Protein AF-A0AAE3NPH4-F1 (afdb_monomer_lite)

Secondary structure (DSSP, 8-state):
-------------------------------------------HHHHHHHHHHHHHHHHHHHHHHHHHHHHHHHHHHHHHHHHHTT-HHHHHHHHHHHHHHHHHHHHHHHHHHHHHHHHHHHHHHHHHHT-

pLDDT: mean 76.44, std 27.0, range [30.97, 98.62]

Sequence (131 aa):
MSFRAVAVAGIAVLGVMASVVASVGEAAAQGSNVGSGRLATTNPEAVQAEVETLKYRIDQTKAELAETEAEIDYLKDALATARAKKDHEKAERVIREIDKAQRRHKTLVARLKELEQALAAARSRLPNALR

Foldseek 3Di:
DDDDDDDPPPDPDDPDDDDDDDDDDDDDDDDDDDDDDPPLPLALVVLVVVLVVLVVVLVVLVVVLVVLVVVLVVLVVQLVVCVVVVPPVSNVVSVVVNVVSVVVNVVSVVVSVVSVVSSVVSVVSNVSSVD

Organism: NCBI:txid3033385

Structure (mmCIF, N/CA/C/O backbone):
data_AF-A0AAE3NPH4-F1
#
_entry.id   AF-A0AAE3NPH4-F1
#
loop_
_atom_site.group_PDB
_atom_site.id
_atom_site.type_symbol
_atom_site.label_atom_id
_atom_site.label_alt_id
_atom_site.label_comp_id
_atom_site.label_asym_id
_atom_site.label_entity_id
_atom_site.label_seq_id
_atom_site.pdbx_PDB_ins_code
_atom_site.Cartn_x
_atom_site.Cartn_y
_atom_site.Cartn_z
_atom_site.occupancy
_atom_site.B_iso_or_equiv
_atom_site.auth_seq_id
_atom_site.auth_comp_id
_atom_site.auth_asym_id
_atom_site.auth_atom_id
_atom_site.pdbx_PDB_model_num
ATOM 1 N N . MET A 1 1 ? 4.225 -13.413 -45.369 1.00 42.00 1 MET A N 1
ATOM 2 C CA . MET A 1 1 ? 4.903 -12.363 -44.579 1.00 42.00 1 MET A CA 1
ATOM 3 C C . MET A 1 1 ? 3.808 -11.564 -43.876 1.00 42.00 1 MET A C 1
ATOM 5 O O . MET A 1 1 ? 3.241 -10.668 -44.471 1.00 42.00 1 MET A O 1
ATOM 9 N N . SER A 1 2 ? 3.180 -12.130 -42.847 1.00 34.66 2 SER A N 1
ATOM 10 C CA . SER A 1 2 ? 3.572 -12.059 -41.426 1.00 34.66 2 SER A CA 1
ATOM 11 C C . SER A 1 2 ? 3.264 -10.683 -40.819 1.00 34.66 2 SER A C 1
ATOM 13 O O . SER A 1 2 ? 3.928 -9.699 -41.117 1.00 34.66 2 SER A O 1
ATOM 15 N N . PHE A 1 3 ? 2.213 -10.677 -39.995 1.00 38.47 3 PHE A N 1
ATOM 16 C CA . PHE A 1 3 ? 1.632 -9.584 -39.213 1.00 38.47 3 PHE A CA 1
ATOM 17 C C . PHE A 1 3 ? 2.648 -8.636 -38.564 1.00 38.47 3 PHE A C 1
ATOM 19 O O . PHE A 1 3 ? 3.612 -9.103 -37.960 1.00 38.47 3 PHE A O 1
ATOM 26 N N . ARG A 1 4 ? 2.303 -7.339 -38.516 1.00 33.22 4 ARG A N 1
ATOM 27 C CA . ARG A 1 4 ? 2.116 -6.611 -37.245 1.00 33.22 4 ARG A CA 1
ATOM 28 C C . ARG A 1 4 ? 1.546 -5.203 -37.446 1.00 33.22 4 ARG A C 1
ATOM 30 O O . ARG A 1 4 ? 2.246 -4.264 -37.802 1.00 33.22 4 ARG A O 1
ATOM 37 N N . ALA A 1 5 ? 0.258 -5.085 -37.137 1.00 38.34 5 ALA A N 1
ATOM 38 C CA . ALA A 1 5 ? -0.304 -3.886 -36.535 1.00 38.34 5 ALA A CA 1
ATOM 39 C C . ALA A 1 5 ? 0.385 -3.622 -35.184 1.00 38.34 5 ALA A C 1
ATOM 41 O O . ALA A 1 5 ? 0.753 -4.580 -34.510 1.00 38.34 5 ALA A O 1
ATOM 42 N N . VAL A 1 6 ? 0.538 -2.356 -34.795 1.00 34.16 6 VAL A N 1
ATOM 43 C CA . VAL A 1 6 ? -0.099 -1.759 -33.604 1.00 34.16 6 VAL A CA 1
ATOM 44 C C . VAL A 1 6 ? 0.099 -0.246 -33.717 1.00 34.16 6 VAL A C 1
ATOM 46 O O . VAL A 1 6 ? 1.216 0.264 -33.665 1.00 34.16 6 VAL A O 1
ATOM 49 N N . ALA A 1 7 ? -1.016 0.456 -33.903 1.00 34.12 7 ALA A N 1
ATOM 50 C CA . ALA A 1 7 ? -1.112 1.895 -33.750 1.00 34.12 7 ALA A CA 1
ATOM 51 C C . ALA A 1 7 ? -0.799 2.266 -32.293 1.00 34.12 7 ALA A C 1
ATOM 53 O O . ALA A 1 7 ? -1.394 1.719 -31.364 1.00 34.12 7 ALA A O 1
ATOM 54 N N . VAL A 1 8 ? 0.126 3.203 -32.093 1.00 35.47 8 VAL A N 1
ATOM 55 C CA . VAL A 1 8 ? 0.369 3.832 -30.792 1.00 35.47 8 VAL A CA 1
ATOM 56 C C . VAL A 1 8 ? -0.780 4.808 -30.546 1.00 35.47 8 VAL A C 1
ATOM 58 O O . VAL A 1 8 ? -0.698 5.992 -30.861 1.00 35.47 8 VAL A O 1
ATOM 61 N N . ALA A 1 9 ? -1.892 4.287 -30.034 1.00 34.38 9 ALA A N 1
ATOM 62 C CA . ALA A 1 9 ? -2.941 5.096 -29.441 1.00 34.38 9 ALA A CA 1
ATOM 63 C C . ALA A 1 9 ? -2.438 5.562 -28.068 1.00 34.38 9 ALA A C 1
ATOM 65 O O . ALA A 1 9 ? -2.504 4.834 -27.079 1.00 34.38 9 AL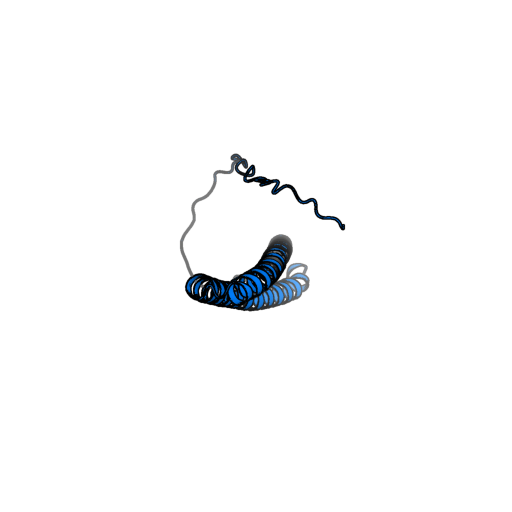A A O 1
ATOM 66 N N . GLY A 1 10 ? -1.876 6.771 -28.026 1.00 34.00 10 GLY A N 1
ATOM 67 C CA . GLY A 1 10 ? -1.632 7.502 -26.789 1.00 34.00 10 GLY A CA 1
ATOM 68 C C . GLY A 1 10 ? -2.968 7.884 -26.166 1.00 34.00 10 GLY A C 1
ATOM 69 O O . GLY A 1 10 ? -3.494 8.962 -26.422 1.00 34.00 10 GLY A O 1
ATOM 70 N N . ILE A 1 11 ? -3.539 6.974 -25.383 1.00 35.50 11 ILE A N 1
ATOM 71 C CA . ILE A 1 11 ? -4.725 7.242 -24.582 1.00 35.50 11 ILE A CA 1
ATOM 72 C C . ILE A 1 11 ? -4.256 7.966 -23.316 1.00 35.50 11 ILE A C 1
ATOM 74 O O . ILE A 1 11 ? -3.826 7.357 -22.339 1.00 35.50 11 ILE A O 1
ATOM 78 N N . ALA A 1 12 ? -4.309 9.296 -23.365 1.00 42.22 12 ALA A N 1
ATOM 79 C CA . ALA A 1 12 ? -4.383 10.127 -22.175 1.00 42.22 12 ALA A CA 1
ATOM 80 C C . ALA A 1 12 ? -5.741 9.852 -21.516 1.00 42.22 12 ALA A C 1
ATOM 82 O O . ALA A 1 12 ? -6.781 10.199 -22.074 1.00 42.22 12 ALA A O 1
ATOM 83 N N . VAL A 1 13 ? -5.742 9.185 -20.363 1.00 37.47 13 VAL A N 1
ATOM 84 C CA . VAL A 1 13 ? -6.966 8.888 -19.614 1.00 37.47 13 VAL A CA 1
ATOM 85 C C . VAL A 1 13 ? -6.880 9.488 -18.213 1.00 37.47 13 VAL A C 1
ATOM 87 O O . VAL A 1 13 ? -6.131 9.038 -17.356 1.00 37.47 13 VAL A O 1
ATOM 90 N N . LEU A 1 14 ? -7.697 10.537 -18.067 1.00 36.72 14 LEU A N 1
ATOM 91 C CA . LEU A 1 14 ? -8.492 10.908 -16.897 1.00 36.72 14 LEU A CA 1
ATOM 92 C C . LEU A 1 14 ? -7.742 11.328 -15.628 1.00 36.72 14 LEU A C 1
ATOM 94 O O . LEU A 1 14 ? -7.733 10.638 -14.617 1.00 36.72 14 LEU A O 1
ATOM 98 N N . GLY A 1 15 ? -7.267 12.573 -15.640 1.00 38.19 15 GLY A N 1
ATOM 99 C CA . GLY A 1 15 ? -7.289 13.409 -14.443 1.00 38.19 15 GLY A CA 1
ATOM 100 C C . GLY A 1 15 ? -8.566 14.245 -14.433 1.00 38.19 15 GLY A C 1
ATOM 101 O O . GLY A 1 15 ? -8.550 15.344 -14.974 1.00 38.19 15 GLY A O 1
ATOM 102 N N . VAL A 1 16 ? -9.668 13.744 -13.861 1.00 39.31 16 VAL A N 1
ATOM 103 C CA . VAL A 1 16 ? -10.816 14.601 -13.519 1.00 39.31 16 VAL A CA 1
ATOM 104 C C . VAL A 1 16 ? -11.611 14.054 -12.321 1.00 39.31 16 VAL A C 1
ATOM 106 O O . VAL A 1 16 ? -12.001 12.893 -12.302 1.00 39.31 16 VAL A O 1
ATOM 109 N N . MET A 1 17 ? -11.925 14.985 -11.413 1.00 37.06 17 MET A N 1
ATOM 110 C CA . MET A 1 17 ? -13.012 15.020 -10.421 1.00 37.06 17 MET A CA 1
ATOM 111 C C . MET A 1 17 ? -12.852 14.277 -9.088 1.00 37.06 17 MET A C 1
ATOM 113 O O . MET A 1 17 ? -13.241 13.125 -8.958 1.00 37.06 17 MET A O 1
ATOM 117 N N . ALA A 1 18 ? -12.492 15.040 -8.047 1.00 35.53 18 ALA A N 1
ATOM 118 C CA . ALA A 1 18 ? -13.341 15.190 -6.855 1.00 35.53 18 ALA A CA 1
ATOM 119 C C . ALA A 1 18 ? -12.849 16.365 -5.987 1.00 35.53 18 ALA A C 1
ATOM 121 O O . ALA A 1 18 ? -11.978 16.229 -5.133 1.00 35.53 18 ALA A O 1
ATOM 122 N N . SER A 1 19 ? -13.407 17.553 -6.198 1.00 43.50 19 SER A N 1
ATOM 123 C CA . SER A 1 19 ? -13.327 18.653 -5.228 1.00 43.50 19 SER A CA 1
ATOM 124 C C . SER A 1 19 ? -14.664 19.365 -5.195 1.00 43.50 19 SER A C 1
ATOM 126 O O . SER A 1 19 ? -14.817 20.454 -5.731 1.00 43.50 19 SER A O 1
ATOM 128 N N . VAL A 1 20 ? -15.638 18.697 -4.582 1.00 40.00 20 VAL A N 1
ATOM 129 C CA . VAL A 1 20 ? -16.830 19.321 -4.008 1.00 40.00 20 VAL A CA 1
ATOM 130 C C . VAL A 1 20 ? -17.231 18.482 -2.798 1.00 40.00 20 VAL A C 1
ATOM 132 O O . VAL A 1 20 ? -17.840 17.431 -2.955 1.00 40.00 20 VAL A O 1
ATOM 135 N N . VAL A 1 21 ? -16.919 18.957 -1.594 1.00 46.19 21 VAL A N 1
ATOM 136 C CA . VAL A 1 21 ? -17.849 18.836 -0.465 1.00 46.19 21 VAL A CA 1
ATOM 137 C C . VAL A 1 21 ? -17.898 20.204 0.191 1.00 46.19 21 VAL A C 1
ATOM 139 O O . VAL A 1 21 ? -16.934 20.676 0.790 1.00 46.19 21 VAL A O 1
ATOM 142 N N . ALA A 1 22 ? -19.031 20.857 -0.037 1.00 34.22 22 ALA A N 1
ATOM 143 C CA . ALA A 1 22 ? -19.409 22.111 0.564 1.00 34.22 22 ALA A CA 1
ATOM 144 C C . ALA A 1 22 ? -19.789 21.914 2.037 1.00 34.22 22 ALA A C 1
ATOM 146 O O . ALA A 1 22 ? -20.402 20.923 2.429 1.00 34.22 22 ALA A O 1
ATOM 147 N N . SER A 1 23 ? -19.423 22.933 2.800 1.00 42.09 23 SER A N 1
ATOM 148 C CA . SER A 1 23 ? -20.023 23.435 4.032 1.00 42.09 23 SER A CA 1
ATOM 149 C C . SER A 1 23 ? -21.462 22.999 4.358 1.00 42.09 23 SER A C 1
ATOM 151 O O . SER A 1 23 ? -22.401 23.422 3.686 1.00 42.09 23 SER A O 1
ATOM 153 N N . VAL A 1 24 ? -21.606 22.322 5.499 1.00 38.84 24 VAL A N 1
ATOM 154 C CA . VAL A 1 24 ? -22.659 22.457 6.530 1.00 38.84 24 VAL A CA 1
ATOM 155 C C . VAL A 1 24 ? -21.939 22.020 7.819 1.00 38.84 24 VAL A C 1
ATOM 157 O O . VAL A 1 24 ? -21.340 20.956 7.818 1.00 38.84 24 VAL A O 1
ATOM 160 N N . GLY A 1 25 ? -21.789 22.743 8.921 1.00 33.31 25 GLY A N 1
ATOM 161 C CA . GLY A 1 25 ? -22.443 23.916 9.464 1.00 33.31 25 GLY A CA 1
ATOM 162 C C . GLY A 1 25 ? -22.727 23.572 10.923 1.00 33.31 25 GLY A C 1
ATOM 163 O O . GLY A 1 25 ? -23.721 22.913 11.166 1.00 33.31 25 GLY A O 1
ATOM 164 N N . GLU A 1 26 ? -21.872 23.970 11.870 1.00 33.06 26 GLU A N 1
ATOM 165 C CA . GLU A 1 26 ? -22.281 24.071 13.278 1.00 33.06 26 GLU A CA 1
ATOM 166 C C . GLU A 1 26 ? -21.315 24.947 14.081 1.00 33.06 26 GLU A C 1
ATOM 168 O O . GLU A 1 26 ? -20.115 24.697 14.190 1.00 33.06 26 GLU A O 1
ATOM 173 N N . ALA A 1 27 ? -21.876 26.039 14.588 1.00 38.97 27 ALA A N 1
ATOM 174 C CA . ALA A 1 27 ? -21.297 26.877 15.616 1.00 38.97 27 ALA A CA 1
ATOM 175 C C . ALA A 1 27 ? -21.641 26.301 17.002 1.00 38.97 27 ALA A C 1
ATOM 177 O O . ALA A 1 27 ? -22.668 25.646 17.149 1.00 38.97 27 ALA A O 1
ATOM 178 N N . ALA A 1 28 ? -20.830 26.688 17.996 1.00 36.84 28 ALA A N 1
ATOM 179 C CA . ALA A 1 28 ? -20.872 26.370 19.435 1.00 36.84 28 ALA A CA 1
ATOM 180 C C . ALA A 1 28 ? -20.006 25.149 19.823 1.00 36.84 28 ALA A C 1
ATOM 182 O O . ALA A 1 28 ? -20.148 24.079 19.263 1.00 36.84 28 ALA A O 1
ATOM 183 N N . ALA A 1 29 ? -19.070 25.203 20.770 1.00 35.97 29 ALA A N 1
ATOM 184 C CA . ALA A 1 29 ? -18.724 26.236 21.731 1.00 35.97 29 ALA A CA 1
ATOM 185 C C . ALA A 1 29 ? -17.238 26.138 22.126 1.00 35.97 29 ALA A C 1
ATOM 187 O O . ALA A 1 29 ? -16.574 25.120 21.954 1.00 35.97 29 ALA A O 1
ATOM 188 N N . GLN A 1 30 ? -16.748 27.251 22.662 1.00 37.38 30 GLN A N 1
ATOM 189 C CA . GLN A 1 30 ? -15.452 27.442 23.304 1.00 37.38 30 GLN A CA 1
ATOM 190 C C . GLN A 1 30 ? -15.164 26.383 24.380 1.00 37.38 30 GLN A C 1
ATOM 192 O O . GLN A 1 30 ? -16.063 26.011 25.129 1.00 37.38 30 GLN A O 1
ATOM 197 N N . GLY A 1 31 ? -13.890 26.017 24.559 1.00 30.97 31 GLY A N 1
ATOM 198 C CA . GLY A 1 31 ? -13.466 25.382 25.808 1.00 30.97 31 GLY A CA 1
ATOM 199 C C . GLY A 1 31 ? -12.136 24.638 25.775 1.00 30.97 31 GLY A C 1
ATOM 200 O O . GLY A 1 31 ? -12.124 23.428 25.642 1.00 30.97 31 GLY A O 1
ATOM 201 N N . SER A 1 32 ? -11.055 25.378 26.026 1.00 36.47 32 SER A N 1
ATOM 202 C CA . SER A 1 32 ? -9.876 24.958 26.798 1.00 36.47 32 SER A CA 1
ATOM 203 C C . SER A 1 32 ? -8.980 23.811 26.298 1.00 36.47 32 SER A C 1
ATOM 205 O O . SER A 1 32 ? -9.360 22.651 26.190 1.00 36.47 32 SER A O 1
ATOM 207 N N . ASN A 1 33 ? -7.697 24.162 26.176 1.00 44.00 33 ASN A N 1
ATOM 208 C CA . ASN A 1 33 ? -6.537 23.289 26.352 1.00 44.00 33 ASN A CA 1
ATOM 209 C C . ASN A 1 33 ? -6.760 22.186 27.404 1.00 44.00 33 ASN A C 1
ATOM 211 O O . ASN A 1 33 ? -7.324 22.463 28.464 1.00 44.00 33 ASN A O 1
ATOM 215 N N . VAL A 1 34 ? -6.189 21.002 27.161 1.00 37.84 34 VAL A N 1
ATOM 216 C CA . VAL A 1 34 ? -5.129 20.361 27.972 1.00 37.84 34 VAL A CA 1
ATOM 217 C C . VAL A 1 34 ? -5.019 18.883 27.575 1.00 37.84 34 VAL A C 1
ATOM 219 O O . VAL A 1 34 ? -5.981 18.133 27.648 1.00 37.84 34 VAL A O 1
ATOM 222 N N . GLY A 1 35 ? -3.792 18.461 27.265 1.00 31.91 35 GLY A N 1
ATOM 223 C CA . GLY A 1 35 ? -3.253 17.242 27.863 1.00 31.91 35 GLY A CA 1
ATOM 224 C C . GLY A 1 35 ? -3.543 15.916 27.171 1.00 31.91 35 GLY A C 1
ATOM 225 O O . GLY A 1 35 ? -4.650 15.396 27.167 1.00 31.91 35 GLY A O 1
ATOM 226 N N . SER A 1 36 ? -2.450 15.300 26.729 1.00 41.81 36 SER A N 1
ATOM 227 C CA . SER A 1 36 ? -2.238 13.856 26.784 1.00 41.81 36 SER A CA 1
ATOM 228 C C . SER A 1 36 ? -2.968 13.227 27.983 1.00 41.81 36 SER A C 1
ATOM 230 O O . SER A 1 36 ? -2.602 13.453 29.135 1.00 41.81 36 SER A O 1
ATOM 232 N N . GLY A 1 37 ? -4.031 12.475 27.717 1.00 33.78 37 GLY A N 1
ATOM 233 C CA . GLY A 1 37 ? -4.859 11.885 28.756 1.00 33.78 37 GLY A CA 1
ATOM 234 C C . GLY A 1 37 ? -5.975 11.073 28.130 1.00 33.78 37 GLY A C 1
ATOM 235 O O . GLY A 1 37 ? -6.929 11.620 27.593 1.00 33.78 37 GLY A O 1
ATOM 236 N N . ARG A 1 38 ? -5.836 9.748 28.189 1.00 43.59 38 ARG A N 1
ATOM 237 C CA . ARG A 1 38 ? -6.900 8.774 27.926 1.00 43.59 38 ARG A CA 1
ATOM 238 C C . ARG A 1 38 ? -8.134 9.137 28.759 1.00 43.59 38 ARG A C 1
ATOM 240 O O . ARG A 1 38 ? -8.269 8.659 29.881 1.00 43.59 38 ARG A O 1
ATOM 247 N N . LEU A 1 39 ? -9.054 9.920 28.211 1.00 44.09 39 LEU A N 1
ATOM 248 C CA . LEU A 1 39 ? -10.439 9.862 28.643 1.00 44.09 39 LEU A CA 1
ATOM 249 C C . LEU A 1 39 ? -10.974 8.561 28.057 1.00 44.09 39 LEU A C 1
ATOM 251 O O . LEU A 1 39 ? -11.316 8.478 26.881 1.00 44.09 39 LEU A O 1
ATOM 255 N N . ALA A 1 40 ? -10.949 7.506 28.871 1.00 47.94 40 ALA A N 1
ATOM 256 C CA . ALA A 1 40 ? -11.831 6.375 28.660 1.00 47.94 40 ALA A CA 1
ATOM 257 C C . ALA A 1 40 ? -13.252 6.939 28.751 1.00 47.94 40 ALA A C 1
ATOM 259 O O . ALA A 1 40 ? -13.797 7.090 29.842 1.00 47.94 40 ALA A O 1
ATOM 260 N N . THR A 1 41 ? -13.800 7.360 27.615 1.00 53.16 41 THR A N 1
ATOM 261 C CA . THR A 1 41 ? -15.195 7.755 27.532 1.00 53.16 41 THR A CA 1
ATOM 262 C C . THR A 1 41 ? -16.001 6.499 27.848 1.00 53.16 41 THR A C 1
ATOM 264 O O . THR A 1 41 ? -15.910 5.480 27.168 1.00 53.16 41 THR A O 1
ATOM 267 N N . THR A 1 42 ? -16.744 6.532 28.948 1.00 62.09 42 THR A N 1
ATOM 268 C CA . THR A 1 42 ? -17.731 5.501 29.288 1.00 62.09 42 THR A CA 1
ATOM 269 C C . THR A 1 42 ? -19.036 5.716 28.523 1.00 62.09 42 THR A C 1
ATOM 271 O O . THR A 1 42 ? -19.984 4.977 28.736 1.00 62.09 42 THR A O 1
ATOM 274 N N . ASN A 1 43 ? -19.101 6.714 27.631 1.00 80.69 43 ASN A N 1
ATOM 275 C CA . ASN A 1 43 ? -20.253 6.942 26.769 1.00 80.69 43 ASN A CA 1
ATOM 276 C C . ASN A 1 43 ? -20.248 5.913 25.616 1.00 80.69 43 ASN A C 1
ATOM 278 O O . ASN A 1 43 ? -19.350 5.969 24.767 1.00 80.69 43 ASN A O 1
ATOM 282 N N . PRO A 1 44 ? -21.236 5.003 25.551 1.00 81.50 44 PRO A N 1
ATOM 283 C CA . PRO A 1 44 ? -21.272 3.944 24.549 1.00 81.50 44 PRO A CA 1
ATOM 284 C C . PRO A 1 44 ? -21.414 4.482 23.121 1.00 81.50 44 PRO A C 1
ATOM 286 O O . PRO A 1 44 ? -20.810 3.918 22.211 1.00 81.50 44 PRO A O 1
ATOM 289 N N . GLU A 1 45 ? -22.118 5.599 22.921 1.00 85.88 45 GLU A N 1
ATOM 290 C CA . GLU A 1 45 ? -22.272 6.235 21.605 1.00 85.88 45 GLU A CA 1
ATOM 291 C C . GLU A 1 45 ? -20.934 6.780 21.094 1.00 85.88 45 GLU A C 1
ATOM 293 O O . GLU A 1 45 ? -20.575 6.591 19.931 1.00 85.88 45 GLU A O 1
ATOM 298 N N . ALA A 1 46 ? -20.141 7.384 21.984 1.00 87.31 46 ALA A N 1
ATOM 299 C CA . ALA A 1 46 ? -18.817 7.896 21.643 1.00 87.31 46 ALA A CA 1
ATOM 300 C C . ALA A 1 46 ? -17.843 6.762 21.277 1.00 87.31 46 ALA A C 1
ATOM 302 O O . ALA A 1 46 ? -17.090 6.879 20.309 1.00 87.31 46 ALA A O 1
ATOM 303 N N . VAL A 1 47 ? -17.873 5.647 22.017 1.00 87.75 47 VAL A N 1
ATOM 304 C CA . VAL A 1 47 ? -17.046 4.464 21.710 1.00 87.75 47 VAL A CA 1
ATOM 305 C C . VAL A 1 47 ? -17.496 3.809 20.399 1.00 87.75 47 VAL A C 1
ATOM 307 O O . VAL A 1 47 ? -16.662 3.343 19.621 1.00 87.75 47 VAL A O 1
ATOM 310 N N . GLN A 1 48 ? -18.797 3.796 20.108 1.00 89.88 48 GLN A N 1
ATOM 311 C CA . GLN A 1 48 ? -19.318 3.281 18.845 1.00 89.88 48 GLN A CA 1
ATOM 312 C C . GLN A 1 48 ? -18.885 4.144 17.650 1.00 89.88 48 GLN A C 1
ATOM 314 O O . GLN A 1 48 ? -18.400 3.600 16.655 1.00 89.88 48 GLN A O 1
ATOM 319 N N . ALA A 1 49 ? -18.946 5.472 17.777 1.00 90.44 49 ALA A N 1
ATOM 320 C CA . ALA A 1 49 ? -18.433 6.396 16.767 1.00 90.44 49 ALA A CA 1
ATOM 321 C C . ALA A 1 49 ? -16.910 6.241 16.550 1.00 90.44 49 ALA A C 1
ATOM 323 O O . ALA A 1 49 ? -16.436 6.261 15.409 1.00 90.44 49 ALA A O 1
ATOM 324 N N . GLU A 1 50 ? -16.130 6.018 17.620 1.00 92.56 50 GLU A N 1
ATOM 325 C CA . GLU A 1 50 ? -14.692 5.705 17.531 1.00 92.56 50 GLU A CA 1
ATOM 326 C C . GLU A 1 50 ? -14.458 4.417 16.721 1.00 92.56 50 GLU A C 1
ATOM 328 O O . GLU A 1 50 ? -13.621 4.389 15.816 1.00 92.56 50 GLU A O 1
ATOM 333 N N . VAL A 1 51 ? -15.231 3.359 16.990 1.00 92.88 51 VAL A N 1
ATOM 334 C CA . VAL A 1 51 ? -15.152 2.078 16.269 1.00 92.88 51 VAL A CA 1
ATOM 335 C C . VAL A 1 51 ? -15.451 2.244 14.778 1.00 92.88 51 VAL A C 1
ATOM 337 O O . VAL A 1 51 ? -14.739 1.671 13.950 1.00 92.88 51 VAL A O 1
ATOM 340 N N . GLU A 1 52 ? -16.486 3.000 14.417 1.00 95.25 52 GLU A N 1
ATOM 341 C CA . GLU A 1 52 ? -16.845 3.258 13.016 1.00 95.25 52 GLU A CA 1
ATOM 342 C C . GLU A 1 52 ? -15.770 4.077 12.296 1.00 95.25 52 GLU A C 1
ATOM 344 O O . GLU A 1 52 ? -15.337 3.707 11.202 1.00 95.25 52 GLU A O 1
ATOM 349 N N . THR A 1 53 ? -15.241 5.107 12.957 1.00 95.88 53 THR A N 1
ATOM 350 C CA . THR A 1 53 ? -14.132 5.918 12.437 1.00 95.88 53 THR A CA 1
ATOM 351 C C . THR A 1 53 ? -12.880 5.070 12.196 1.00 95.88 53 THR A C 1
ATOM 353 O O . THR A 1 53 ? -12.218 5.195 11.164 1.00 95.88 53 THR A O 1
ATOM 356 N N . LEU A 1 54 ? -12.540 4.178 13.131 1.00 96.00 54 LEU A N 1
ATOM 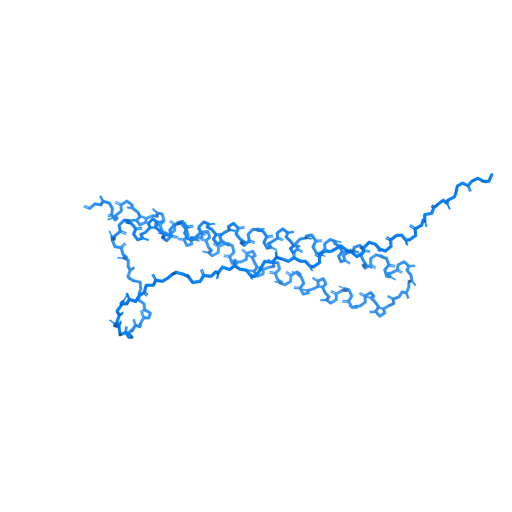357 C CA . LEU A 1 54 ? -11.386 3.288 12.998 1.00 96.00 54 LEU A CA 1
ATOM 358 C C . LEU A 1 54 ? -11.559 2.291 11.849 1.00 96.00 54 LEU A C 1
ATOM 360 O O . LEU A 1 54 ? -10.610 2.087 11.095 1.00 96.00 54 LEU A O 1
ATOM 364 N N . LYS A 1 55 ? -12.757 1.716 11.669 1.00 97.44 55 LYS A N 1
ATOM 365 C CA . LYS A 1 55 ? -13.062 0.853 10.513 1.00 97.44 55 LYS A CA 1
ATOM 366 C C . LYS A 1 55 ? -12.858 1.598 9.196 1.00 97.44 55 LYS A C 1
ATOM 368 O O . LYS A 1 55 ? -12.130 1.111 8.339 1.00 97.44 55 LYS A O 1
ATOM 373 N N . TYR A 1 56 ? -13.409 2.804 9.080 1.00 97.56 56 TYR A N 1
ATOM 374 C CA . TYR A 1 56 ? -13.248 3.625 7.883 1.00 97.56 56 TYR A CA 1
ATOM 375 C C . TYR A 1 56 ? -11.770 3.894 7.559 1.00 97.56 56 TYR A C 1
ATOM 377 O O . TYR A 1 56 ? -11.325 3.701 6.429 1.00 97.56 56 TYR A O 1
ATOM 385 N N . ARG A 1 57 ? -10.967 4.266 8.566 1.00 97.44 57 ARG A N 1
ATOM 386 C CA . ARG A 1 57 ? -9.521 4.496 8.392 1.00 97.44 57 ARG A CA 1
ATOM 387 C C . ARG A 1 57 ? -8.758 3.227 8.005 1.00 97.44 57 ARG A C 1
ATOM 389 O O . ARG A 1 57 ? -7.781 3.319 7.262 1.00 97.44 57 ARG A O 1
ATOM 396 N N . ILE A 1 58 ? -9.166 2.064 8.515 1.00 97.50 58 ILE A N 1
ATOM 397 C CA . ILE A 1 58 ? -8.605 0.764 8.122 1.00 97.50 58 ILE A CA 1
ATOM 398 C C . ILE A 1 58 ? -8.880 0.504 6.643 1.00 97.50 58 ILE A C 1
ATOM 400 O O . ILE A 1 58 ? -7.949 0.173 5.912 1.00 97.50 58 ILE A O 1
ATOM 404 N N . ASP A 1 59 ? -10.119 0.697 6.197 1.00 98.00 59 ASP A N 1
ATOM 405 C CA . ASP A 1 59 ? -10.507 0.452 4.807 1.00 98.00 59 ASP A CA 1
ATOM 406 C C . ASP A 1 59 ? -9.784 1.406 3.844 1.00 98.00 59 ASP A C 1
ATOM 408 O O . ASP A 1 59 ? -9.250 0.961 2.829 1.00 98.00 59 ASP A O 1
ATOM 412 N N . GLN A 1 60 ? -9.642 2.686 4.209 1.00 98.12 60 GLN A N 1
ATOM 413 C CA . GLN A 1 60 ? -8.801 3.634 3.466 1.00 98.12 60 GLN A CA 1
ATOM 414 C C . GLN A 1 60 ? -7.338 3.178 3.389 1.00 98.12 60 GLN A C 1
ATOM 416 O O . GLN A 1 60 ? -6.757 3.140 2.309 1.00 98.12 60 GLN A O 1
ATOM 421 N N . THR A 1 61 ? -6.747 2.777 4.519 1.00 97.31 61 THR A N 1
ATOM 422 C CA . THR A 1 61 ? -5.342 2.331 4.556 1.00 97.31 61 THR A CA 1
ATOM 423 C C . THR A 1 61 ? -5.136 1.061 3.718 1.00 97.31 61 THR A C 1
ATOM 425 O O . THR A 1 61 ? -4.096 0.900 3.086 1.00 97.31 61 THR A O 1
ATOM 428 N N . LYS A 1 62 ? -6.128 0.162 3.670 1.00 98.12 62 LYS A N 1
ATOM 429 C CA . LYS A 1 62 ? -6.111 -1.025 2.800 1.00 98.12 62 LYS A CA 1
ATOM 430 C C . LYS A 1 62 ? -6.185 -0.661 1.318 1.00 98.12 62 LYS A C 1
ATOM 432 O O . LYS A 1 62 ? -5.478 -1.272 0.523 1.00 98.12 62 LYS A O 1
ATOM 437 N N . ALA A 1 63 ? -7.000 0.327 0.952 1.00 98.12 63 ALA A N 1
ATOM 438 C CA . ALA A 1 63 ? -7.052 0.825 -0.419 1.00 98.12 63 ALA A CA 1
ATOM 439 C C . ALA A 1 63 ? -5.708 1.446 -0.843 1.00 98.12 63 ALA A C 1
ATOM 441 O O . ALA A 1 63 ? -5.180 1.089 -1.893 1.00 98.12 63 ALA A O 1
ATOM 442 N N . GLU A 1 64 ? -5.105 2.281 0.012 1.00 98.19 64 GLU A N 1
ATOM 443 C CA . GLU A 1 64 ? -3.768 2.860 -0.214 1.00 98.19 64 GLU A CA 1
ATOM 444 C C . GLU A 1 64 ? -2.680 1.772 -0.344 1.00 98.19 64 GLU A C 1
ATOM 446 O O . GLU A 1 64 ? -1.755 1.894 -1.153 1.00 98.19 64 GLU A O 1
ATOM 451 N N . LEU A 1 65 ? -2.779 0.685 0.433 1.00 98.19 65 LEU A N 1
ATOM 452 C CA . LEU A 1 65 ? -1.872 -0.464 0.322 1.00 98.19 65 LEU A CA 1
ATOM 453 C C . LEU A 1 65 ? -1.980 -1.144 -1.041 1.00 98.19 65 LEU A C 1
ATOM 455 O O . LEU A 1 65 ? -0.949 -1.342 -1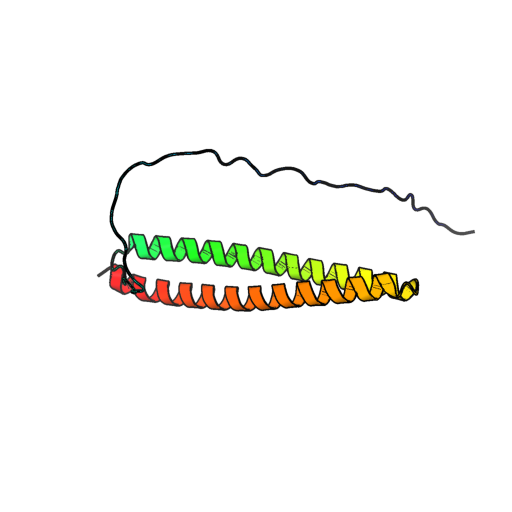.681 1.00 98.19 65 LEU A O 1
ATOM 459 N N . ALA A 1 66 ? -3.200 -1.455 -1.482 1.00 98.00 66 ALA A N 1
ATOM 460 C CA . ALA A 1 66 ? -3.445 -2.090 -2.775 1.00 98.00 66 ALA A CA 1
ATOM 461 C C . ALA A 1 66 ? -2.957 -1.213 -3.942 1.00 98.00 66 ALA A C 1
ATOM 463 O O . ALA A 1 66 ? -2.356 -1.713 -4.892 1.00 98.00 66 ALA A O 1
ATOM 464 N N . GLU A 1 67 ? -3.152 0.105 -3.852 1.00 97.56 67 GLU A N 1
ATOM 465 C CA . GLU A 1 67 ? -2.620 1.056 -4.832 1.00 97.56 67 GLU A CA 1
ATOM 466 C C . GLU A 1 67 ? -1.086 1.038 -4.863 1.00 97.56 67 GLU A C 1
ATOM 468 O O . GLU A 1 67 ? -0.482 0.955 -5.933 1.00 97.56 67 GLU A O 1
ATOM 473 N N . THR A 1 68 ? -0.440 1.044 -3.693 1.00 98.00 68 THR A N 1
ATOM 474 C CA . THR A 1 68 ? 1.027 1.014 -3.609 1.00 98.00 68 THR A CA 1
ATOM 475 C C . THR A 1 68 ? 1.601 -0.315 -4.120 1.00 98.00 68 THR A C 1
ATOM 477 O O . THR A 1 68 ? 2.672 -0.334 -4.724 1.00 98.00 68 THR A O 1
ATOM 480 N N . GLU A 1 69 ? 0.911 -1.438 -3.903 1.00 98.06 69 GLU A N 1
ATOM 481 C CA . GLU A 1 69 ? 1.286 -2.741 -4.470 1.00 98.06 69 GLU A CA 1
ATOM 482 C C . GLU A 1 69 ? 1.234 -2.719 -6.003 1.00 98.06 69 GLU A C 1
ATOM 484 O O . GLU A 1 69 ? 2.215 -3.084 -6.656 1.00 98.06 69 GLU A O 1
ATOM 489 N N . ALA A 1 70 ? 0.140 -2.207 -6.575 1.00 98.00 70 ALA A N 1
ATOM 490 C CA . ALA A 1 70 ? -0.006 -2.060 -8.021 1.00 98.00 70 ALA A CA 1
ATOM 491 C C . ALA A 1 70 ? 1.063 -1.127 -8.623 1.00 98.00 70 ALA A C 1
ATOM 493 O O . ALA A 1 70 ? 1.623 -1.417 -9.682 1.00 98.00 70 ALA A O 1
ATOM 494 N N . GLU A 1 71 ? 1.396 -0.030 -7.937 1.00 98.25 71 GLU A N 1
ATOM 495 C CA . GLU A 1 71 ? 2.473 0.882 -8.337 1.00 98.25 71 GLU A CA 1
ATOM 496 C C . GLU A 1 71 ? 3.839 0.180 -8.351 1.00 98.25 71 GLU A C 1
ATOM 498 O O . GLU A 1 71 ? 4.608 0.336 -9.302 1.00 98.25 71 GLU A O 1
ATOM 503 N N . ILE A 1 72 ? 4.150 -0.618 -7.324 1.00 98.19 72 ILE A N 1
ATOM 504 C CA . ILE A 1 72 ? 5.405 -1.378 -7.253 1.00 98.19 72 ILE A CA 1
ATOM 505 C C . ILE A 1 72 ? 5.517 -2.340 -8.438 1.00 98.19 72 ILE A C 1
ATOM 507 O O . ILE A 1 72 ? 6.583 -2.419 -9.053 1.00 98.19 72 ILE A O 1
ATOM 511 N N . ASP A 1 73 ? 4.449 -3.063 -8.769 1.00 98.44 73 ASP A N 1
ATOM 512 C CA . ASP A 1 73 ? 4.464 -4.010 -9.883 1.00 98.44 73 ASP A CA 1
ATOM 513 C C . ASP A 1 73 ? 4.601 -3.301 -11.235 1.00 98.44 73 ASP A C 1
ATOM 515 O O . ASP A 1 73 ? 5.464 -3.671 -12.035 1.00 98.44 73 ASP A O 1
ATOM 519 N N . TYR A 1 74 ? 3.887 -2.192 -11.437 1.00 98.06 74 TYR A N 1
ATOM 520 C CA . TYR A 1 74 ? 4.075 -1.338 -12.611 1.00 98.06 74 TYR A CA 1
ATOM 521 C C . TYR A 1 74 ? 5.527 -0.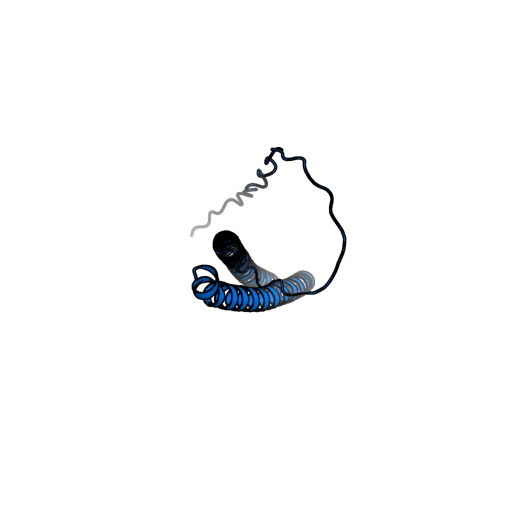844 -12.750 1.00 98.06 74 TYR A C 1
ATOM 523 O O . TYR A 1 74 ? 6.115 -0.866 -13.837 1.00 98.06 74 TYR A O 1
ATOM 531 N N . LEU A 1 75 ? 6.148 -0.415 -11.649 1.00 98.38 75 LEU A N 1
ATOM 532 C CA . LEU A 1 75 ? 7.535 0.041 -11.664 1.00 98.38 75 LEU A CA 1
ATOM 533 C C . LEU A 1 75 ? 8.518 -1.105 -11.955 1.00 98.38 75 LEU A C 1
ATOM 535 O O . LEU A 1 75 ? 9.522 -0.879 -12.635 1.00 98.38 75 LEU A O 1
ATOM 539 N N . LYS A 1 76 ? 8.246 -2.339 -11.512 1.00 98.38 76 LYS A N 1
ATOM 540 C CA . LYS A 1 76 ? 9.061 -3.511 -11.887 1.00 98.38 76 LYS A CA 1
ATOM 541 C C . LYS A 1 76 ? 9.009 -3.769 -13.395 1.00 98.38 76 LYS A C 1
ATOM 543 O O . LYS A 1 76 ? 10.060 -4.006 -13.997 1.00 98.38 76 LYS A O 1
ATOM 548 N N . ASP A 1 77 ? 7.841 -3.641 -14.018 1.00 98.31 77 ASP A N 1
ATOM 549 C CA . ASP A 1 77 ? 7.691 -3.778 -15.473 1.00 98.31 77 ASP A CA 1
ATOM 550 C C . ASP A 1 77 ? 8.418 -2.655 -16.232 1.00 98.31 77 ASP A C 1
ATOM 552 O O . ASP A 1 77 ? 9.123 -2.887 -17.228 1.00 98.31 77 ASP A O 1
ATOM 556 N N . ALA A 1 78 ? 8.327 -1.421 -15.726 1.00 98.12 78 ALA A N 1
ATOM 557 C CA . ALA A 1 78 ? 9.069 -0.284 -16.261 1.00 98.12 78 ALA A CA 1
ATOM 558 C C . ALA A 1 78 ? 10.592 -0.490 -16.153 1.00 98.12 78 ALA A C 1
ATOM 560 O O . ALA A 1 78 ? 11.330 -0.152 -17.086 1.00 98.12 78 ALA A O 1
ATOM 561 N N . LEU A 1 79 ? 11.068 -1.085 -15.053 1.00 98.38 79 LEU A N 1
ATOM 562 C CA . LEU A 1 79 ? 12.475 -1.426 -14.847 1.00 98.38 79 LEU A CA 1
ATOM 563 C C . LEU A 1 79 ? 12.941 -2.503 -15.830 1.00 98.38 79 LEU A C 1
ATOM 565 O O . LEU A 1 79 ? 14.006 -2.356 -16.435 1.00 98.38 79 LEU A O 1
ATOM 569 N N . ALA A 1 80 ? 12.149 -3.560 -16.023 1.00 98.25 80 ALA A N 1
ATOM 570 C CA . ALA A 1 80 ? 12.437 -4.604 -17.005 1.00 98.25 80 ALA A CA 1
ATOM 571 C C . ALA A 1 80 ? 12.562 -4.009 -18.418 1.00 98.25 80 ALA A C 1
ATOM 573 O O . ALA A 1 80 ? 13.526 -4.287 -19.135 1.00 98.25 80 ALA A O 1
ATOM 574 N N . THR A 1 81 ? 11.652 -3.100 -18.775 1.00 98.25 81 THR A N 1
ATOM 575 C CA . THR A 1 81 ? 11.678 -2.382 -20.056 1.00 98.25 81 THR A CA 1
ATOM 576 C C . THR A 1 81 ? 12.922 -1.501 -20.207 1.00 98.25 81 THR A C 1
ATOM 578 O O . THR A 1 81 ? 13.552 -1.504 -21.266 1.00 98.25 81 THR A O 1
ATOM 581 N N . ALA A 1 82 ? 13.299 -0.743 -19.172 1.00 98.12 82 ALA A N 1
ATOM 582 C CA . ALA A 1 82 ? 14.491 0.108 -19.201 1.00 98.12 82 ALA A CA 1
ATOM 583 C C . ALA A 1 82 ? 15.776 -0.721 -19.370 1.00 98.12 82 ALA A C 1
ATOM 585 O O . ALA A 1 82 ? 16.613 -0.406 -20.216 1.00 98.12 82 ALA A O 1
ATOM 586 N N . ARG A 1 83 ? 15.888 -1.840 -18.641 1.00 97.69 83 ARG A N 1
ATOM 587 C CA . ARG A 1 83 ? 17.015 -2.780 -18.759 1.00 97.69 83 ARG A CA 1
ATOM 588 C C . ARG A 1 83 ? 17.101 -3.412 -20.146 1.00 97.69 83 ARG A C 1
ATOM 590 O O . ARG A 1 83 ? 18.188 -3.458 -20.713 1.00 97.69 83 ARG A O 1
ATOM 597 N N . ALA A 1 84 ? 15.973 -3.833 -20.722 1.00 98.25 84 ALA A N 1
ATOM 598 C CA . ALA A 1 84 ? 15.933 -4.386 -22.077 1.00 98.25 84 ALA A CA 1
ATOM 599 C C . ALA A 1 84 ? 16.425 -3.380 -23.133 1.00 98.25 84 ALA A C 1
ATOM 601 O O . ALA A 1 84 ? 17.078 -3.759 -24.103 1.00 98.25 84 ALA A O 1
ATOM 602 N N . LYS A 1 85 ? 16.160 -2.086 -22.915 1.00 98.12 85 LYS A N 1
ATOM 603 C CA . LYS A 1 85 ? 16.629 -0.986 -23.769 1.00 98.12 85 LYS A CA 1
ATOM 604 C C . LYS A 1 85 ? 18.050 -0.508 -23.452 1.00 98.12 85 LYS A C 1
ATOM 606 O O . LYS A 1 85 ? 18.534 0.379 -24.144 1.00 98.12 85 LYS A O 1
ATOM 611 N N . LYS A 1 86 ? 18.714 -1.082 -22.439 1.00 97.75 86 LYS A N 1
ATOM 612 C CA . LYS A 1 86 ? 20.021 -0.634 -21.920 1.00 97.75 86 LYS A CA 1
ATOM 613 C C . LYS A 1 86 ? 20.032 0.851 -21.517 1.00 97.75 86 LYS A C 1
ATOM 615 O O . LYS A 1 86 ? 21.056 1.520 -21.598 1.00 97.75 86 LYS A O 1
ATOM 620 N N . ASP A 1 87 ? 18.883 1.359 -21.078 1.00 98.06 87 ASP A N 1
ATOM 621 C CA . ASP A 1 87 ? 18.724 2.730 -20.595 1.00 98.06 87 ASP A CA 1
ATOM 622 C C . ASP A 1 87 ? 19.023 2.767 -19.090 1.00 98.06 87 ASP A C 1
ATOM 624 O O . ASP A 1 87 ? 18.152 2.527 -18.245 1.00 98.06 87 ASP A O 1
ATOM 628 N N . HIS A 1 88 ? 20.298 2.985 -18.766 1.00 96.69 88 HIS A N 1
ATOM 629 C CA . HIS A 1 88 ? 20.807 2.928 -17.396 1.00 96.69 88 HIS A CA 1
ATOM 630 C C . HIS A 1 88 ? 20.241 4.044 -16.510 1.00 96.69 88 HIS A C 1
ATOM 632 O O . HIS A 1 88 ? 19.803 3.764 -15.394 1.00 96.69 88 HIS A O 1
ATOM 638 N N . GLU A 1 89 ? 20.156 5.278 -17.013 1.00 98.06 89 GLU A N 1
ATOM 639 C CA . GLU A 1 89 ? 19.615 6.407 -16.246 1.00 98.06 89 GLU A CA 1
ATOM 640 C C . GLU A 1 89 ? 18.142 6.197 -15.887 1.00 98.06 89 GLU A C 1
ATOM 642 O O . GLU A 1 89 ? 17.716 6.454 -14.752 1.00 98.06 89 GLU A O 1
ATOM 647 N N . LYS A 1 90 ? 17.343 5.698 -16.839 1.00 97.50 90 LYS A N 1
ATOM 648 C CA . LYS A 1 90 ? 15.946 5.364 -16.568 1.00 97.50 90 LYS A CA 1
ATOM 649 C C . LYS A 1 90 ? 15.832 4.209 -15.582 1.00 97.50 90 LYS A C 1
ATOM 651 O O . LYS A 1 90 ? 15.010 4.290 -14.671 1.00 97.50 90 LYS A O 1
ATOM 656 N N . ALA A 1 91 ? 16.644 3.162 -15.730 1.00 97.88 91 ALA A N 1
ATOM 657 C CA . ALA A 1 91 ? 16.634 2.028 -14.810 1.00 97.88 91 ALA A CA 1
ATOM 658 C C . ALA A 1 91 ? 16.944 2.466 -13.368 1.00 97.88 91 ALA A C 1
ATOM 660 O O . ALA A 1 91 ? 16.209 2.106 -12.452 1.00 97.88 91 ALA A O 1
ATOM 661 N N . GLU A 1 92 ? 17.966 3.298 -13.162 1.00 98.38 92 GLU A N 1
ATOM 662 C CA . GLU A 1 92 ? 18.306 3.837 -11.839 1.00 98.38 92 GLU A CA 1
ATOM 663 C C . GLU A 1 92 ? 17.195 4.705 -11.247 1.00 98.38 92 GLU A C 1
ATOM 665 O O . GLU A 1 92 ? 16.891 4.614 -10.056 1.00 98.38 92 GLU A O 1
ATOM 670 N N . ARG A 1 93 ? 16.558 5.546 -12.070 1.00 98.25 93 ARG A N 1
ATOM 671 C CA . ARG A 1 93 ? 15.410 6.346 -11.633 1.00 98.25 93 ARG A CA 1
ATOM 672 C C . ARG A 1 93 ? 14.265 5.454 -11.164 1.00 98.25 93 ARG A C 1
ATOM 674 O O . ARG A 1 93 ? 13.731 5.695 -10.088 1.00 98.25 93 ARG A O 1
ATOM 681 N N . VAL A 1 94 ? 13.917 4.430 -11.941 1.00 98.12 94 VAL A N 1
ATOM 682 C CA . VAL A 1 94 ? 12.833 3.503 -11.594 1.00 98.12 94 VAL A CA 1
ATOM 683 C C . VAL A 1 94 ? 13.162 2.723 -10.320 1.00 98.12 94 VAL A C 1
ATOM 685 O O . VAL A 1 94 ? 12.290 2.588 -9.471 1.00 98.12 94 VAL A O 1
ATOM 688 N N . ILE A 1 95 ? 14.414 2.291 -10.123 1.00 98.56 95 ILE A N 1
ATOM 689 C CA . ILE A 1 95 ? 14.852 1.649 -8.869 1.00 98.56 95 ILE A CA 1
ATOM 690 C C . ILE A 1 95 ? 14.588 2.563 -7.666 1.00 98.56 95 ILE A C 1
ATOM 692 O O . ILE A 1 95 ? 13.996 2.127 -6.682 1.00 98.56 95 ILE A O 1
ATOM 696 N N . ARG A 1 96 ? 14.942 3.851 -7.760 1.00 98.62 96 ARG A N 1
ATOM 697 C CA . ARG A 1 96 ? 14.679 4.814 -6.677 1.00 98.62 96 ARG A CA 1
ATOM 698 C C . ARG A 1 96 ? 13.188 4.987 -6.384 1.00 98.62 96 ARG A C 1
ATOM 700 O O . ARG A 1 96 ? 12.825 5.167 -5.222 1.00 98.62 96 ARG A O 1
ATOM 707 N N . GLU A 1 97 ? 12.333 4.955 -7.403 1.00 98.56 97 GLU A N 1
ATOM 708 C CA . GLU A 1 97 ? 10.879 5.025 -7.208 1.00 98.56 97 GLU A CA 1
ATOM 709 C C . GLU A 1 97 ? 10.322 3.738 -6.585 1.00 98.56 97 GLU A C 1
ATOM 711 O O . GLU A 1 97 ? 9.510 3.825 -5.666 1.00 98.56 97 GLU A O 1
ATOM 716 N N . ILE A 1 98 ? 10.825 2.559 -6.974 1.00 98.44 98 ILE A N 1
ATOM 717 C CA . ILE A 1 98 ? 10.479 1.285 -6.318 1.00 98.44 98 ILE A CA 1
ATOM 718 C C . ILE A 1 98 ? 10.830 1.353 -4.831 1.00 98.44 98 ILE A C 1
ATOM 720 O O . ILE A 1 98 ? 9.984 1.054 -3.991 1.00 98.44 98 ILE A O 1
ATOM 724 N N . ASP A 1 99 ? 12.034 1.813 -4.487 1.00 98.50 99 ASP A N 1
ATOM 725 C CA . ASP A 1 99 ? 12.463 1.935 -3.091 1.00 98.50 99 ASP A CA 1
ATOM 726 C C . ASP A 1 99 ? 11.561 2.892 -2.290 1.00 98.50 99 ASP A C 1
ATOM 728 O O . ASP A 1 99 ? 11.269 2.659 -1.113 1.00 98.50 99 ASP A O 1
ATOM 732 N N . LYS A 1 100 ? 11.112 3.996 -2.904 1.00 98.44 100 LYS A N 1
ATOM 733 C CA . LYS A 1 100 ? 10.159 4.927 -2.277 1.00 98.44 100 LYS A CA 1
ATOM 734 C C . LYS A 1 100 ? 8.798 4.269 -2.067 1.00 98.44 100 LYS A C 1
ATOM 736 O O . LYS A 1 100 ? 8.262 4.362 -0.962 1.00 98.44 100 LYS A O 1
ATOM 741 N N . ALA A 1 101 ? 8.264 3.593 -3.082 1.00 97.94 101 ALA A N 1
ATOM 742 C CA . ALA A 1 101 ? 6.987 2.896 -2.998 1.00 97.94 101 ALA A CA 1
ATOM 743 C C . ALA A 1 101 ? 7.027 1.784 -1.936 1.00 97.94 101 ALA A C 1
ATOM 745 O O . ALA A 1 101 ? 6.140 1.712 -1.091 1.00 97.94 101 ALA A O 1
ATOM 746 N N . GLN A 1 102 ? 8.114 1.012 -1.860 1.00 98.44 102 GLN A N 1
ATOM 747 C CA . GLN A 1 102 ? 8.318 -0.006 -0.824 1.00 98.44 102 GLN A CA 1
ATOM 748 C C . GLN A 1 102 ? 8.374 0.582 0.591 1.00 98.44 102 GLN A C 1
ATOM 750 O O . GLN A 1 102 ? 7.800 0.013 1.522 1.00 98.44 102 GLN A O 1
ATOM 755 N N . ARG A 1 103 ? 9.034 1.735 0.779 1.00 98.50 103 ARG A N 1
ATOM 756 C CA . ARG A 1 103 ? 9.023 2.433 2.075 1.00 98.50 103 ARG A CA 1
ATOM 757 C C . ARG A 1 103 ? 7.616 2.885 2.457 1.00 98.50 103 ARG A C 1
ATOM 759 O O . ARG A 1 103 ? 7.217 2.650 3.594 1.00 98.50 103 ARG A O 1
ATOM 766 N N . ARG A 1 104 ? 6.860 3.475 1.521 1.00 97.94 104 ARG A N 1
ATOM 767 C CA . ARG A 1 104 ? 5.453 3.848 1.752 1.00 97.94 104 ARG A CA 1
ATOM 768 C C . ARG A 1 104 ? 4.610 2.631 2.122 1.00 97.94 104 ARG A C 1
ATOM 770 O O . ARG A 1 104 ? 3.952 2.663 3.155 1.00 97.94 104 ARG A O 1
ATOM 777 N N . HIS A 1 105 ? 4.707 1.546 1.356 1.00 98.12 105 HIS A N 1
ATOM 778 C CA . HIS A 1 105 ? 4.001 0.294 1.627 1.00 98.12 105 HIS A CA 1
ATOM 779 C C . HIS A 1 105 ? 4.299 -0.219 3.044 1.00 98.12 105 HIS A C 1
ATOM 781 O O . HIS A 1 105 ? 3.385 -0.478 3.821 1.00 98.12 105 HIS A O 1
ATOM 787 N N . LYS A 1 106 ? 5.578 -0.262 3.444 1.00 98.38 106 LYS A N 1
ATOM 788 C CA . LYS A 1 106 ? 5.977 -0.657 4.804 1.00 98.38 106 LYS A CA 1
ATOM 789 C C . LYS A 1 106 ? 5.353 0.237 5.883 1.00 98.38 106 LYS A C 1
ATOM 791 O O . LYS A 1 106 ? 4.893 -0.275 6.904 1.00 98.38 106 LYS A O 1
ATOM 796 N N . THR A 1 107 ? 5.334 1.553 5.676 1.00 98.31 107 THR A N 1
ATOM 797 C CA . THR A 1 107 ? 4.691 2.500 6.599 1.00 98.31 107 THR A CA 1
ATOM 798 C C . THR A 1 107 ? 3.185 2.263 6.692 1.00 98.31 107 THR A C 1
ATOM 800 O O . THR A 1 107 ? 2.639 2.263 7.794 1.00 98.31 107 THR A O 1
ATOM 803 N N . LEU A 1 108 ? 2.513 2.012 5.568 1.00 98.19 108 LEU A N 1
ATOM 804 C CA . LEU A 1 108 ? 1.080 1.722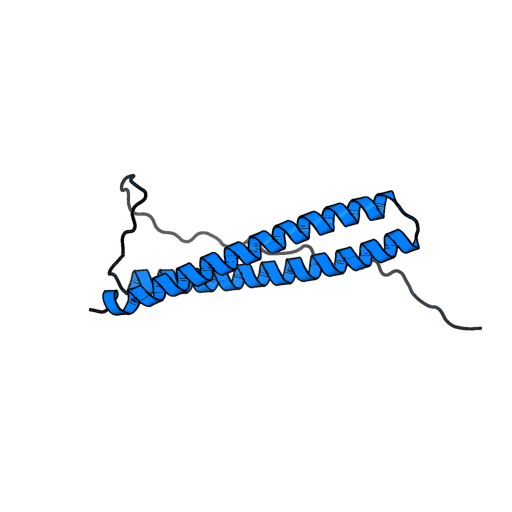 5.541 1.00 98.19 108 LEU A CA 1
ATOM 805 C C . LEU A 1 108 ? 0.742 0.405 6.251 1.00 98.19 108 LEU A C 1
ATOM 807 O O . LEU A 1 108 ? -0.224 0.363 7.007 1.00 98.19 108 LEU A O 1
ATOM 811 N N . VAL A 1 109 ? 1.568 -0.639 6.103 1.00 98.38 109 VAL A N 1
ATOM 812 C CA . VAL A 1 109 ? 1.408 -1.903 6.848 1.00 98.38 109 VAL A CA 1
ATOM 813 C C . VAL A 1 109 ? 1.508 -1.670 8.359 1.00 98.38 109 VAL A C 1
ATOM 815 O O . VAL A 1 109 ? 0.692 -2.188 9.123 1.00 98.38 109 VAL A O 1
ATOM 818 N N . ALA A 1 110 ? 2.481 -0.872 8.809 1.00 98.06 110 ALA A N 1
ATOM 819 C CA . ALA A 1 110 ? 2.616 -0.533 10.225 1.00 98.06 110 ALA A CA 1
ATOM 820 C C . ALA A 1 110 ? 1.392 0.245 10.740 1.00 98.06 110 ALA A C 1
ATOM 822 O O . ALA A 1 110 ? 0.812 -0.126 11.759 1.00 98.06 110 ALA A O 1
ATOM 823 N N . ARG A 1 111 ? 0.945 1.256 9.986 1.00 97.50 111 ARG A N 1
ATOM 824 C CA . ARG A 1 111 ? -0.254 2.045 10.298 1.00 97.50 111 ARG A CA 1
ATOM 825 C C . ARG A 1 111 ? -1.512 1.180 10.366 1.00 97.50 111 ARG A C 1
ATOM 827 O O . ARG A 1 111 ? -2.320 1.356 11.273 1.00 97.50 111 ARG A O 1
ATOM 834 N N . LEU A 1 112 ? -1.686 0.243 9.434 1.00 98.19 112 LEU A N 1
ATOM 835 C CA . LEU A 1 112 ? -2.820 -0.681 9.434 1.00 98.19 112 LEU A CA 1
ATOM 836 C C . LEU A 1 112 ? -2.846 -1.504 10.726 1.00 98.19 112 LEU A C 1
ATOM 838 O O . LEU A 1 112 ? -3.876 -1.564 11.393 1.00 98.19 112 LEU A O 1
ATOM 842 N N . LYS A 1 113 ? -1.696 -2.054 11.129 1.00 98.00 113 LYS A N 1
ATOM 843 C CA . LYS A 1 113 ? -1.569 -2.810 12.379 1.00 98.00 113 LYS A CA 1
ATOM 844 C C . LYS A 1 113 ? -1.920 -1.964 13.607 1.00 98.00 113 LYS A C 1
ATOM 846 O O . LYS A 1 113 ? -2.616 -2.444 14.499 1.00 98.00 113 LYS A O 1
ATOM 851 N N . GLU A 1 114 ? -1.463 -0.714 13.663 1.00 97.38 114 GLU A N 1
ATOM 852 C CA . GLU A 1 114 ? -1.798 0.218 14.750 1.00 97.38 114 GLU A CA 1
ATOM 853 C C . GLU A 1 114 ? -3.303 0.514 14.809 1.00 97.38 114 GLU A C 1
ATOM 855 O O . GLU A 1 114 ? -3.898 0.505 15.888 1.00 97.38 114 GLU A O 1
ATOM 860 N N . LEU A 1 115 ? -3.944 0.725 13.656 1.00 96.62 115 LEU A N 1
ATOM 861 C CA . LEU A 1 115 ? -5.386 0.959 13.576 1.00 96.62 115 LEU A CA 1
ATOM 862 C C . LEU A 1 115 ? -6.197 -0.273 13.992 1.00 96.62 115 LEU A C 1
ATOM 864 O O . LEU A 1 115 ? -7.190 -0.138 14.705 1.00 96.62 115 LEU A O 1
ATOM 868 N N . GLU A 1 116 ? -5.773 -1.472 13.596 1.00 97.19 116 GLU A N 1
ATOM 869 C CA . GLU A 1 116 ? -6.410 -2.726 14.008 1.00 97.19 116 GLU A CA 1
ATOM 870 C C . GLU A 1 116 ? -6.283 -2.958 15.521 1.00 97.19 116 GLU A C 1
ATOM 872 O O . GLU A 1 116 ? -7.251 -3.360 16.173 1.00 97.19 116 GLU A O 1
ATOM 877 N N . GLN A 1 117 ? -5.127 -2.634 16.109 1.00 97.19 117 GLN A N 1
ATOM 878 C CA . GLN A 1 117 ? -4.932 -2.662 17.561 1.00 97.19 117 GLN A CA 1
ATOM 879 C C . GLN A 1 117 ? -5.815 -1.636 18.278 1.00 97.19 117 GLN A C 1
ATOM 881 O O . GLN A 1 117 ? -6.442 -1.965 19.289 1.00 97.19 117 GLN A O 1
ATOM 886 N N . ALA A 1 118 ? -5.913 -0.414 17.749 1.00 94.62 118 ALA A N 1
ATOM 887 C CA . ALA A 1 118 ? -6.801 0.613 18.282 1.00 94.62 118 ALA A CA 1
ATOM 888 C C . ALA A 1 118 ? -8.272 0.176 18.207 1.00 94.62 118 ALA A C 1
ATOM 890 O O . ALA A 1 118 ? -9.006 0.326 19.181 1.00 94.62 118 ALA A O 1
ATOM 891 N N . LEU A 1 119 ? -8.689 -0.447 17.100 1.00 94.81 119 LEU A N 1
ATOM 892 C CA . LEU A 1 119 ? -10.041 -0.978 16.930 1.00 94.81 119 LEU A CA 1
ATOM 893 C C . LEU A 1 119 ? -10.340 -2.089 17.942 1.00 94.81 119 LEU A C 1
ATOM 895 O O . LEU A 1 119 ? -11.420 -2.106 18.536 1.00 94.81 119 LEU A O 1
ATOM 899 N N . ALA A 1 120 ? -9.394 -3.002 18.170 1.00 93.94 120 ALA A N 1
ATOM 900 C CA . ALA A 1 120 ? -9.529 -4.037 19.191 1.00 93.94 120 ALA A CA 1
ATOM 901 C C . ALA A 1 120 ? -9.659 -3.431 20.599 1.00 93.94 120 ALA A C 1
ATOM 903 O O . ALA A 1 120 ? -10.515 -3.852 21.380 1.00 93.94 120 ALA A O 1
ATOM 904 N N . ALA A 1 121 ? -8.863 -2.402 20.904 1.00 91.88 121 ALA A N 1
ATOM 905 C CA . ALA A 1 121 ? -8.916 -1.691 22.176 1.00 91.88 121 ALA A CA 1
ATOM 906 C C . ALA A 1 121 ? -10.207 -0.876 22.363 1.00 91.88 121 ALA A C 1
ATOM 908 O O . ALA A 1 121 ? -10.688 -0.769 23.486 1.00 91.88 121 ALA A O 1
ATOM 909 N N . ALA A 1 122 ? -10.778 -0.303 21.302 1.00 89.56 122 ALA A N 1
ATOM 910 C CA . ALA A 1 122 ? -12.064 0.392 21.367 1.00 89.56 122 ALA A CA 1
ATOM 911 C C . ALA A 1 122 ? -13.214 -0.605 21.593 1.00 89.56 122 ALA A C 1
ATOM 913 O O . ALA A 1 122 ? -14.042 -0.423 22.485 1.00 89.56 122 ALA A O 1
ATOM 914 N N . ARG A 1 123 ? -13.211 -1.734 20.869 1.00 89.75 123 ARG A N 1
ATOM 915 C CA . ARG A 1 123 ? -14.213 -2.803 21.033 1.00 89.75 123 ARG A CA 1
ATOM 916 C C . ARG A 1 123 ? -14.230 -3.403 22.435 1.00 89.75 123 ARG A C 1
ATOM 918 O O . ARG A 1 123 ? -15.304 -3.728 22.927 1.00 89.75 123 ARG A O 1
ATOM 925 N N . SER A 1 124 ? -13.077 -3.534 23.092 1.00 89.81 124 SER A N 1
ATOM 926 C CA . SER A 1 124 ? -13.020 -4.065 24.460 1.00 89.81 124 SER A CA 1
ATOM 927 C C . SER A 1 124 ? -13.579 -3.105 25.518 1.00 89.81 124 SER A C 1
ATOM 929 O O . SER A 1 124 ? -13.933 -3.552 26.607 1.00 89.81 124 SER A O 1
ATOM 931 N N . ARG A 1 125 ? -13.706 -1.805 25.212 1.00 86.81 125 ARG A N 1
ATOM 932 C CA . ARG A 1 125 ? -14.327 -0.806 26.103 1.00 86.81 125 ARG A CA 1
ATOM 933 C C . ARG A 1 125 ? -15.851 -0.787 26.000 1.00 86.81 125 ARG A C 1
ATOM 935 O O . ARG A 1 125 ? -16.503 -0.457 26.986 1.00 86.81 125 ARG A O 1
ATOM 942 N N . LEU A 1 126 ? -16.414 -1.177 24.855 1.00 77.81 126 LEU A N 1
ATOM 943 C CA . LEU A 1 126 ? -17.856 -1.117 24.582 1.00 77.81 126 LEU A CA 1
ATOM 944 C C . LEU A 1 126 ? -18.725 -1.806 25.663 1.00 77.81 126 LEU A C 1
ATOM 946 O O . LEU A 1 126 ? -19.680 -1.186 26.122 1.00 77.81 126 LEU A O 1
ATOM 950 N N . PRO A 1 127 ? -18.398 -3.019 26.162 1.00 75.31 127 PRO A N 1
ATOM 951 C CA . PRO A 1 127 ? -19.197 -3.675 27.203 1.00 75.31 127 PRO A CA 1
ATOM 952 C C . PRO A 1 127 ? -19.194 -2.939 28.549 1.00 75.31 127 PRO A C 1
ATOM 954 O O . PRO A 1 127 ? -20.139 -3.075 29.317 1.00 75.31 127 PRO A O 1
ATOM 957 N N . ASN A 1 128 ? -18.135 -2.178 28.844 1.00 69.75 128 ASN A N 1
ATOM 958 C CA . ASN A 1 128 ? -18.035 -1.385 30.071 1.00 69.75 128 ASN A CA 1
ATOM 959 C C . ASN A 1 128 ? -18.739 -0.029 29.944 1.00 69.75 128 ASN A C 1
ATOM 961 O O . ASN A 1 128 ? -19.095 0.548 30.960 1.00 69.75 128 ASN A O 1
ATOM 965 N N . ALA A 1 129 ? -18.928 0.470 28.720 1.00 61.16 129 ALA A N 1
ATOM 966 C CA . ALA A 1 129 ? -19.667 1.700 28.4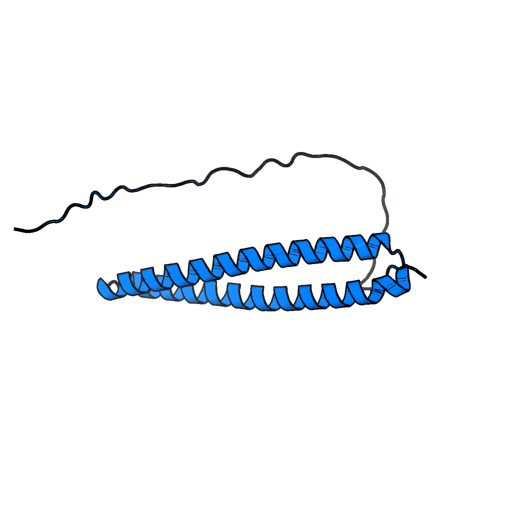40 1.00 61.16 129 ALA A CA 1
ATOM 967 C C . ALA A 1 129 ? -21.195 1.491 28.428 1.00 61.16 129 ALA A C 1
ATOM 969 O O . ALA A 1 129 ? -21.956 2.442 28.532 1.00 61.16 129 ALA A O 1
ATOM 970 N N . LEU A 1 130 ? -21.652 0.242 28.291 1.00 60.19 130 LEU A N 1
ATOM 971 C CA . LEU A 1 130 ? -23.072 -0.134 28.286 1.00 60.19 130 LEU A CA 1
ATOM 972 C C . LEU A 1 130 ? -23.611 -0.540 29.676 1.00 60.19 130 LEU A C 1
ATOM 974 O O . LEU A 1 130 ? -24.756 -0.980 29.766 1.00 60.19 130 LEU A O 1
ATOM 978 N N . ARG A 1 131 ? -22.789 -0.455 30.730 1.00 58.34 131 ARG A N 1
ATOM 979 C CA . ARG A 1 131 ? -23.156 -0.755 32.125 1.00 58.34 131 ARG A CA 1
ATOM 980 C C . ARG A 1 131 ? -23.374 0.527 32.908 1.00 58.34 131 ARG A C 1
ATOM 982 O O . ARG A 1 131 ? -24.304 0.519 33.739 1.00 58.34 131 ARG A O 1
#

Radius of gyration: 24.02 Å; chains: 1; bounding box: 44×40×77 Å